Protein AF-A0A1F5WP18-F1 (afdb_monomer)

Mean predicted aligned error: 9.66 Å

Secondary structure (DSSP, 8-state):
-PPP--------------TTTHHHHHHHHSPPPHHHHHHHHHHHHHHHHHTTT-GGGEEEPPPEEGGG-SS---HHHHHHHHHHHHHHTTTSSEEEEEEE--TTS-HHHHHHHHHHHHHTT--EEEE-SSHHHHHHHGGG-SEE--

Organism: NCBI:txid1798341

Nearest PDB structures (foldseek):
  7rue-assembly1_A  TM=7.147E-01  e=1.287E-04  Escherichia coli K-12
  5czt-assembly1_B  TM=7.879E-01  e=3.845E-04  Neisseria meningitidis MC58
  1kfl-assembly1_C  TM=7.207E-01  e=2.298E-04  Escherichia coli
  3pfm-assembly1_A-2  TM=5.446E-01  e=4.282E-01  Pseudomonas protegens Pf-5
  3hic-assembly1_A  TM=5.737E-01  e=1.654E+00  Listeria innocua

pLDDT: mean 82.58, std 19.41, range [33.62, 97.81]

Sequence (146 aa):
MPPTCVGGFLLAFNNLGGGKKMANDLKIALPAEDDVIRRIQYWKFQIKQHQEKDPEFVWRMHPFAFGNFTTQWDYRFIFKQYRSQVDQFDGHKLVLFPVLFEPKDNLVTARQFLLTLAKEQIPVVAKFPDKEFANNLCDLVVHEIE

Structure (mmCIF, N/CA/C/O backbone):
data_AF-A0A1F5WP18-F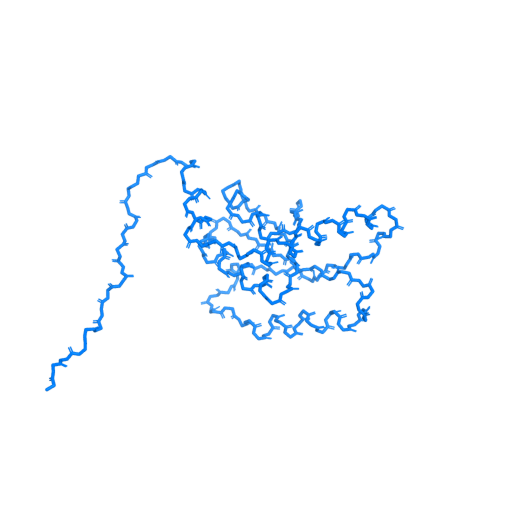1
#
_entry.id   AF-A0A1F5WP18-F1
#
loop_
_atom_site.group_PDB
_atom_site.id
_atom_site.type_symbol
_atom_site.label_atom_id
_atom_site.label_alt_id
_atom_site.label_comp_id
_atom_site.label_asym_id
_atom_site.label_entity_id
_atom_site.label_seq_id
_atom_site.pdbx_PDB_ins_code
_atom_site.Cartn_x
_atom_site.Cartn_y
_atom_site.Cartn_z
_atom_site.occupancy
_atom_site.B_iso_or_equiv
_atom_site.auth_seq_id
_atom_site.auth_comp_id
_atom_site.auth_asym_id
_atom_site.auth_atom_id
_atom_site.pdbx_PDB_model_num
ATOM 1 N N . MET A 1 1 ? -8.445 4.984 -47.902 1.00 40.34 1 MET A N 1
ATOM 2 C CA . MET A 1 1 ? -8.155 4.802 -46.464 1.00 40.34 1 MET A CA 1
ATOM 3 C C . MET A 1 1 ? -6.659 4.570 -46.325 1.00 40.34 1 MET A C 1
ATOM 5 O O . MET A 1 1 ? -6.192 3.606 -46.920 1.00 40.34 1 MET A O 1
ATOM 9 N N . PRO A 1 2 ? -5.889 5.448 -45.664 1.00 39.88 2 PRO A N 1
ATOM 10 C CA . PRO A 1 2 ? -4.500 5.144 -45.335 1.00 39.88 2 PRO A CA 1
ATOM 11 C C . PRO A 1 2 ? -4.438 4.242 -44.082 1.00 39.88 2 PRO A C 1
ATOM 13 O O . PRO A 1 2 ? -5.362 4.288 -43.266 1.00 39.88 2 PRO A O 1
ATOM 16 N N . PRO A 1 3 ? -3.396 3.404 -43.933 1.00 44.66 3 PRO A N 1
ATOM 17 C CA . PRO A 1 3 ? -3.274 2.464 -42.823 1.00 44.66 3 PRO A CA 1
ATOM 18 C C . PRO A 1 3 ? -2.859 3.159 -41.519 1.00 44.66 3 PRO A C 1
ATOM 20 O O . PRO A 1 3 ? -2.054 4.088 -41.506 1.00 44.66 3 PRO A O 1
ATOM 23 N N . THR A 1 4 ? -3.417 2.671 -40.415 1.00 42.78 4 THR A N 1
ATOM 24 C CA . THR A 1 4 ? -3.125 3.058 -39.034 1.00 42.78 4 THR A CA 1
ATOM 25 C C . THR A 1 4 ? -1.724 2.585 -38.641 1.00 42.78 4 THR A C 1
ATOM 27 O O . THR A 1 4 ? -1.434 1.389 -38.688 1.00 42.78 4 THR A O 1
ATOM 30 N N . CYS A 1 5 ? -0.855 3.511 -38.227 1.00 38.97 5 CYS A N 1
ATOM 31 C CA . CYS A 1 5 ? 0.441 3.195 -37.630 1.00 38.97 5 CYS A CA 1
ATOM 32 C C . CYS A 1 5 ? 0.245 2.475 -36.288 1.00 38.97 5 CYS A C 1
ATOM 34 O O . CYS A 1 5 ? -0.062 3.096 -35.273 1.00 38.97 5 CYS A O 1
ATOM 36 N N . VAL A 1 6 ? 0.453 1.160 -36.290 1.00 44.97 6 VAL A N 1
ATOM 37 C CA . VAL A 1 6 ? 0.806 0.382 -35.101 1.00 44.97 6 VAL A CA 1
ATOM 38 C C . VAL A 1 6 ? 2.329 0.318 -35.063 1.00 44.97 6 VAL A C 1
ATOM 40 O O . VAL A 1 6 ? 2.936 -0.194 -36.000 1.00 44.97 6 VAL A O 1
ATOM 43 N N . GLY A 1 7 ? 2.953 0.815 -33.995 1.00 33.62 7 GLY A N 1
ATOM 44 C CA . GLY A 1 7 ? 4.366 0.538 -33.741 1.00 33.62 7 GLY A CA 1
ATOM 45 C C . GLY A 1 7 ? 5.112 1.638 -32.998 1.00 33.62 7 GLY A C 1
ATOM 46 O O . GLY A 1 7 ? 5.319 2.722 -33.528 1.00 33.62 7 GLY A O 1
ATOM 47 N N . GLY A 1 8 ? 5.601 1.293 -31.806 1.00 36.34 8 GLY A N 1
ATOM 48 C CA . GLY A 1 8 ? 6.812 1.895 -31.253 1.00 36.34 8 GLY A CA 1
ATOM 49 C C . GLY A 1 8 ? 6.602 2.969 -30.192 1.00 36.34 8 GLY A C 1
ATOM 50 O O . GLY A 1 8 ? 6.798 4.147 -30.455 1.00 36.34 8 GLY A O 1
ATOM 51 N N . PHE A 1 9 ? 6.340 2.549 -28.954 1.00 41.53 9 PHE A N 1
ATOM 52 C CA . PHE A 1 9 ? 6.759 3.323 -27.780 1.00 41.53 9 PHE A CA 1
ATOM 53 C C . PHE A 1 9 ? 7.747 2.488 -26.956 1.00 41.53 9 PHE A C 1
ATOM 55 O O . PHE A 1 9 ? 7.476 2.038 -25.850 1.00 41.53 9 PHE A O 1
ATOM 62 N N . LEU A 1 10 ? 8.904 2.228 -27.565 1.00 44.12 10 LEU A N 1
ATOM 63 C CA . LEU A 1 10 ? 10.127 1.803 -26.889 1.00 44.12 10 LEU A CA 1
ATOM 64 C C . LEU A 1 10 ? 11.239 2.743 -27.355 1.00 44.12 10 LEU A C 1
ATOM 66 O O . LEU A 1 10 ? 11.936 2.473 -28.327 1.00 44.12 10 LEU A O 1
ATOM 70 N N . LEU A 1 11 ? 11.369 3.876 -26.671 1.00 44.94 11 LEU A N 1
ATOM 71 C CA . LEU A 1 11 ? 12.561 4.721 -26.703 1.00 44.94 11 LEU A CA 1
ATOM 72 C C . LEU A 1 11 ? 12.942 4.942 -25.234 1.00 44.94 11 LEU A C 1
ATOM 74 O O . LEU A 1 11 ? 12.220 5.588 -24.488 1.00 44.94 11 LEU A O 1
ATOM 78 N N . ALA A 1 12 ? 13.858 4.123 -24.724 1.00 42.53 12 ALA A N 1
ATOM 79 C CA . ALA A 1 12 ? 15.298 4.391 -24.699 1.00 42.53 12 ALA A CA 1
ATOM 80 C C . ALA A 1 12 ? 15.699 5.128 -23.411 1.00 42.53 12 ALA A C 1
ATOM 82 O O . ALA A 1 12 ? 15.928 6.331 -23.406 1.00 42.53 12 ALA A O 1
ATOM 83 N N . PHE A 1 13 ? 15.839 4.367 -22.322 1.00 41.41 13 PHE A N 1
ATOM 84 C CA . PHE A 1 13 ? 16.627 4.775 -21.160 1.00 41.41 13 PHE A CA 1
ATOM 85 C C . PHE A 1 13 ? 17.916 3.959 -21.149 1.00 41.41 13 PHE A C 1
ATOM 87 O O . PHE A 1 13 ? 18.052 3.001 -20.400 1.00 41.41 13 PHE A O 1
ATOM 94 N N . ASN A 1 14 ? 18.851 4.322 -22.023 1.00 36.31 14 ASN A N 1
ATOM 95 C CA . ASN A 1 14 ? 20.248 3.955 -21.848 1.00 36.31 14 ASN A CA 1
ATOM 96 C C . ASN A 1 14 ? 21.066 5.241 -21.792 1.00 36.31 14 ASN A C 1
ATOM 98 O O . ASN A 1 14 ? 21.001 6.063 -22.702 1.00 36.31 14 ASN A O 1
ATOM 102 N N . ASN A 1 15 ? 21.852 5.333 -20.719 1.00 41.47 15 ASN A N 1
ATOM 103 C CA . ASN A 1 15 ? 22.802 6.379 -20.348 1.00 41.47 15 ASN A CA 1
ATOM 104 C C . ASN A 1 15 ? 22.208 7.608 -19.652 1.00 41.47 15 ASN A C 1
ATOM 106 O O . ASN A 1 15 ? 21.751 8.543 -20.296 1.00 41.47 15 ASN A O 1
ATOM 110 N N . LEU A 1 16 ? 22.347 7.647 -18.322 1.00 41.97 16 LEU A N 1
ATOM 111 C CA . LEU A 1 16 ? 23.184 8.634 -17.624 1.00 41.97 16 LEU A CA 1
ATOM 112 C C . LEU A 1 16 ? 23.249 8.287 -16.128 1.00 41.97 16 LEU A C 1
ATOM 114 O O . LEU A 1 16 ? 22.236 8.055 -15.477 1.00 41.97 16 LEU A O 1
ATOM 118 N N . GLY A 1 17 ? 24.474 8.201 -15.611 1.00 36.94 17 GLY A N 1
ATOM 119 C CA . GLY A 1 17 ? 24.767 7.764 -14.254 1.00 36.94 17 GLY A CA 1
ATOM 120 C C . GLY A 1 17 ? 24.326 8.718 -13.142 1.00 36.94 17 GLY A C 1
ATOM 121 O O . GLY A 1 17 ? 23.955 9.872 -13.353 1.00 36.94 17 GLY A O 1
ATOM 122 N N . GLY A 1 18 ? 24.458 8.199 -11.921 1.00 34.94 18 GLY A N 1
ATOM 123 C CA . GLY A 1 18 ? 24.274 8.928 -10.671 1.00 34.94 18 GLY A CA 1
ATOM 124 C C . GLY A 1 18 ? 22.966 8.557 -9.984 1.00 34.94 18 GLY A C 1
ATOM 125 O O . GLY A 1 18 ? 21.952 9.226 -10.172 1.00 34.94 18 GLY A O 1
ATOM 126 N N . GLY A 1 19 ? 23.018 7.541 -9.114 1.00 41.91 19 GLY A N 1
ATOM 127 C CA . GLY A 1 19 ? 21.899 6.988 -8.328 1.00 41.91 19 GLY A CA 1
ATOM 128 C C . GLY A 1 19 ? 21.197 7.946 -7.349 1.00 41.91 19 GLY A C 1
ATOM 129 O O . GLY A 1 19 ? 20.544 7.503 -6.416 1.00 41.91 19 GLY A O 1
ATOM 130 N N . LYS A 1 20 ? 21.324 9.265 -7.539 1.00 44.59 20 LYS A N 1
ATOM 131 C CA . LYS A 1 20 ? 20.532 10.303 -6.864 1.00 44.59 20 LYS A CA 1
ATOM 132 C C . LYS A 1 20 ? 19.505 10.989 -7.777 1.00 44.59 20 LYS A C 1
ATOM 134 O O . LYS A 1 20 ? 18.567 11.568 -7.245 1.00 44.59 20 LYS A O 1
ATOM 139 N N . LYS A 1 21 ? 19.644 10.942 -9.113 1.00 48.09 21 LYS A N 1
ATOM 140 C CA . LYS A 1 21 ? 18.702 11.610 -10.041 1.00 48.09 21 LYS A CA 1
ATOM 141 C C . LYS A 1 21 ? 17.412 10.813 -10.280 1.00 48.09 21 LYS A C 1
ATOM 143 O O . LYS A 1 21 ? 16.331 11.384 -10.202 1.00 48.09 21 LYS A O 1
ATOM 148 N N . MET A 1 22 ? 17.518 9.492 -10.436 1.00 50.09 22 MET A N 1
ATOM 149 C CA . MET A 1 22 ? 16.382 8.623 -10.785 1.00 50.09 22 MET A CA 1
ATOM 150 C C . MET A 1 22 ? 15.218 8.652 -9.782 1.00 50.09 22 MET A C 1
ATOM 152 O O . MET A 1 22 ? 14.065 8.537 -10.190 1.00 50.09 22 MET A O 1
ATOM 156 N N . ALA A 1 23 ? 15.493 8.845 -8.484 1.00 53.59 23 ALA A N 1
ATOM 157 C CA . ALA A 1 23 ? 14.446 8.789 -7.464 1.00 53.59 23 ALA A CA 1
ATOM 158 C C . ALA A 1 23 ? 13.423 9.935 -7.557 1.00 53.59 23 ALA A C 1
ATOM 160 O O . ALA A 1 23 ? 12.253 9.773 -7.209 1.00 53.59 23 ALA A O 1
ATOM 161 N N . ASN A 1 24 ? 13.870 11.101 -8.033 1.00 58.19 24 ASN A N 1
ATOM 162 C CA . ASN A 1 24 ? 12.995 12.250 -8.237 1.00 58.19 24 ASN A CA 1
ATOM 163 C C . ASN A 1 24 ? 12.256 12.142 -9.576 1.00 58.19 24 ASN A C 1
ATOM 165 O O . ASN A 1 24 ? 11.082 12.495 -9.660 1.00 58.19 24 ASN A O 1
ATOM 169 N N . ASP A 1 25 ? 12.910 11.579 -10.594 1.00 74.31 25 ASP A N 1
ATOM 170 C CA . ASP A 1 25 ? 12.338 11.437 -11.932 1.00 74.31 25 ASP A CA 1
ATOM 171 C C . ASP A 1 25 ? 11.113 10.511 -11.932 1.00 74.31 25 ASP A C 1
ATOM 173 O O . ASP A 1 25 ? 10.111 10.818 -12.577 1.00 74.31 25 ASP A O 1
ATOM 177 N N . LEU A 1 26 ? 11.128 9.419 -11.155 1.00 87.88 26 LEU A N 1
ATOM 178 C CA . LEU A 1 26 ? 10.002 8.482 -11.124 1.00 87.88 26 LEU A CA 1
ATOM 179 C C . LEU A 1 26 ? 8.762 9.053 -10.421 1.00 87.88 26 LEU A C 1
ATOM 181 O O . LEU A 1 26 ? 7.641 8.840 -10.884 1.00 87.88 26 LEU A O 1
ATOM 185 N N . LYS A 1 27 ? 8.937 9.797 -9.322 1.00 89.38 27 LYS A N 1
ATOM 186 C CA . LYS A 1 27 ? 7.815 10.457 -8.630 1.00 89.38 27 LYS A CA 1
ATOM 187 C C . LYS A 1 27 ? 7.194 11.565 -9.470 1.00 89.38 27 LYS A C 1
ATOM 189 O O . LYS A 1 27 ? 5.995 11.788 -9.369 1.00 89.38 27 LYS A O 1
ATOM 194 N N . ILE A 1 28 ? 7.995 12.229 -10.301 1.00 88.50 28 ILE A N 1
ATOM 195 C CA . ILE A 1 28 ? 7.521 13.236 -11.254 1.00 88.50 28 ILE A CA 1
ATOM 196 C C . ILE A 1 28 ? 6.806 12.569 -12.435 1.00 88.50 28 ILE A C 1
ATOM 198 O O . ILE A 1 28 ? 5.757 13.045 -12.856 1.00 88.50 28 ILE A O 1
ATOM 202 N N . ALA A 1 29 ? 7.345 11.463 -12.957 1.00 90.19 29 ALA A N 1
ATOM 203 C CA . ALA A 1 29 ? 6.760 10.741 -14.087 1.00 90.19 29 ALA A CA 1
ATOM 204 C C . ALA A 1 29 ? 5.458 10.006 -13.721 1.00 90.19 29 ALA A C 1
ATOM 206 O O . ALA A 1 29 ? 4.549 9.911 -14.542 1.00 90.19 29 ALA A O 1
ATOM 207 N N . LEU A 1 30 ? 5.365 9.488 -12.494 1.00 93.25 30 LEU A N 1
ATOM 208 C CA . LEU A 1 30 ? 4.193 8.801 -11.950 1.00 93.25 30 LEU A CA 1
ATOM 209 C C . LEU A 1 30 ? 3.789 9.445 -10.614 1.00 93.25 30 LEU A C 1
ATOM 211 O O . LEU A 1 30 ? 4.029 8.866 -9.548 1.00 93.25 30 LEU A O 1
ATOM 215 N N . PRO A 1 31 ? 3.217 10.657 -10.633 1.00 94.56 31 PRO A N 1
ATOM 216 C CA . PRO A 1 31 ? 2.870 11.362 -9.410 1.00 94.56 31 PRO A CA 1
ATOM 217 C C . PRO A 1 31 ? 1.706 10.685 -8.686 1.00 94.56 31 PRO A C 1
ATOM 219 O O . PRO A 1 31 ? 0.817 10.095 -9.300 1.00 94.56 31 PRO A O 1
ATOM 222 N N . ALA A 1 32 ? 1.724 10.779 -7.358 1.00 93.81 32 ALA A N 1
ATOM 223 C CA . ALA A 1 32 ? 0.546 10.486 -6.556 1.00 93.81 32 ALA A CA 1
ATOM 224 C C . ALA A 1 32 ? -0.454 11.641 -6.694 1.00 93.81 32 ALA A C 1
ATOM 226 O O . ALA A 1 32 ? -0.054 12.804 -6.707 1.00 93.81 32 ALA A O 1
ATOM 227 N N . GLU A 1 33 ? -1.741 11.321 -6.788 1.00 94.69 33 GLU A N 1
ATOM 228 C CA . GLU A 1 33 ? -2.806 12.327 -6.812 1.00 94.69 33 GLU A CA 1
ATOM 229 C C . GLU A 1 33 ? -2.991 12.956 -5.416 1.00 94.69 33 GLU A C 1
ATOM 231 O O . GLU A 1 33 ? -2.721 12.328 -4.388 1.00 94.69 33 GLU A O 1
ATOM 236 N N . ASP A 1 34 ? -3.449 14.209 -5.355 1.00 94.06 34 ASP A N 1
ATOM 237 C CA . ASP A 1 34 ? -3.554 14.966 -4.096 1.00 94.06 34 ASP A CA 1
ATOM 238 C C . ASP A 1 34 ? -4.489 14.314 -3.064 1.00 94.06 34 ASP A C 1
ATOM 240 O O . ASP A 1 34 ? -4.322 14.477 -1.851 1.00 94.06 34 ASP A O 1
ATOM 244 N N . ASP A 1 35 ? -5.528 13.613 -3.516 1.00 94.75 35 ASP A N 1
ATOM 245 C CA . ASP A 1 35 ? -6.434 12.857 -2.651 1.00 94.75 35 ASP A CA 1
ATOM 246 C C . ASP A 1 35 ? -5.747 11.608 -2.073 1.00 94.75 35 ASP A C 1
ATOM 248 O O . ASP A 1 35 ? -5.860 11.352 -0.871 1.00 94.75 35 ASP A O 1
ATOM 252 N N . VAL A 1 36 ? -4.965 10.891 -2.888 1.00 95.75 36 VAL A N 1
ATOM 253 C CA . VAL A 1 36 ? -4.125 9.762 -2.467 1.00 95.75 36 VAL A CA 1
ATOM 254 C C . VAL A 1 36 ? -3.124 10.209 -1.404 1.00 95.75 36 VAL A C 1
ATOM 256 O O . VAL A 1 36 ? -3.040 9.588 -0.341 1.00 95.75 36 VAL A O 1
ATOM 259 N N . ILE A 1 37 ? -2.413 11.316 -1.638 1.00 95.06 37 ILE A N 1
ATOM 260 C CA . ILE A 1 37 ? -1.435 11.865 -0.686 1.00 95.06 37 ILE A CA 1
ATOM 261 C C . ILE A 1 37 ? -2.109 12.175 0.655 1.00 95.06 37 ILE A C 1
ATOM 263 O O . ILE A 1 37 ? -1.639 11.729 1.707 1.00 95.06 37 ILE A O 1
ATOM 267 N N . ARG A 1 38 ? -3.237 12.897 0.630 1.00 95.38 38 ARG A N 1
ATOM 268 C CA . ARG A 1 38 ? -3.991 13.252 1.844 1.00 95.38 38 ARG A CA 1
ATOM 269 C C . ARG A 1 38 ? -4.471 12.021 2.603 1.00 95.38 38 ARG A C 1
ATOM 271 O O . ARG A 1 38 ? -4.373 11.983 3.828 1.00 95.38 38 ARG A O 1
ATOM 278 N N . ARG A 1 39 ? -4.949 10.998 1.895 1.00 94.62 39 ARG A N 1
ATOM 279 C CA . ARG A 1 39 ? -5.427 9.755 2.509 1.00 94.62 39 ARG A CA 1
ATOM 280 C C . ARG A 1 39 ? -4.299 8.990 3.199 1.00 94.62 39 ARG A C 1
ATOM 282 O O . ARG A 1 39 ? -4.460 8.559 4.337 1.00 94.62 39 ARG A O 1
ATOM 289 N N . ILE A 1 40 ? -3.133 8.892 2.566 1.00 96.38 40 ILE A N 1
ATOM 290 C CA . ILE A 1 40 ? -1.962 8.243 3.169 1.00 96.38 40 ILE A CA 1
ATOM 291 C C . ILE A 1 40 ? -1.501 8.991 4.418 1.00 96.38 40 ILE A C 1
ATOM 293 O O . ILE A 1 40 ? -1.227 8.368 5.444 1.00 96.38 40 ILE A O 1
ATOM 297 N N . GLN A 1 41 ? -1.452 10.323 4.365 1.00 95.75 41 GLN A N 1
ATOM 298 C CA . GLN A 1 41 ? -1.139 11.144 5.536 1.00 95.75 41 GLN A CA 1
ATOM 299 C C . GLN A 1 41 ? -2.156 10.938 6.664 1.00 95.75 41 GLN A C 1
ATOM 301 O O . GLN A 1 41 ? -1.762 10.821 7.825 1.00 95.75 41 GLN A O 1
ATOM 306 N N . TYR A 1 42 ? -3.443 10.830 6.330 1.00 95.06 42 TYR A N 1
ATOM 307 C CA . TYR A 1 42 ? -4.492 10.529 7.298 1.00 95.06 42 TYR A CA 1
ATOM 308 C C . TYR A 1 42 ? -4.288 9.160 7.959 1.00 95.06 42 TYR A C 1
ATOM 310 O O . TYR A 1 42 ? -4.324 9.074 9.183 1.00 95.06 42 TYR A O 1
ATOM 318 N N . TRP A 1 43 ? -3.985 8.103 7.202 1.00 95.81 43 TRP A N 1
ATOM 319 C CA . TRP A 1 43 ? -3.690 6.791 7.789 1.00 95.81 43 TRP A CA 1
ATOM 320 C C . TRP A 1 43 ? -2.442 6.808 8.673 1.00 95.81 43 TRP A C 1
ATOM 322 O O . TRP A 1 43 ? -2.468 6.259 9.772 1.00 95.81 43 TRP A O 1
ATOM 332 N N . LYS A 1 44 ? -1.370 7.490 8.246 1.00 95.25 44 LYS A N 1
ATOM 333 C CA . LYS A 1 44 ? -0.163 7.682 9.071 1.00 95.25 44 LYS A CA 1
ATOM 334 C C . LYS A 1 44 ? -0.505 8.355 10.399 1.00 95.25 44 LYS A C 1
ATOM 336 O O . LYS A 1 44 ? -0.020 7.943 11.451 1.00 95.25 44 LYS A O 1
ATOM 341 N N . PHE A 1 45 ? -1.362 9.372 10.350 1.00 93.75 45 PHE A N 1
ATOM 342 C CA . PHE A 1 45 ? -1.848 10.059 11.538 1.00 93.75 45 PHE A CA 1
ATOM 343 C C . PHE A 1 45 ? -2.679 9.133 12.438 1.00 93.75 45 PHE A C 1
ATOM 345 O O . PHE A 1 45 ? -2.405 9.076 13.632 1.00 93.75 45 PHE A O 1
ATOM 352 N N . GLN A 1 46 ? -3.629 8.376 11.880 1.00 92.00 46 GLN A N 1
ATOM 353 C CA . GLN A 1 46 ? -4.458 7.420 12.625 1.00 92.00 46 GLN A CA 1
ATOM 354 C C . GLN A 1 46 ? -3.606 6.380 13.357 1.00 92.00 46 GLN A C 1
ATOM 356 O O . GLN A 1 46 ? -3.761 6.203 14.562 1.00 92.00 46 GLN A O 1
ATOM 361 N N . ILE A 1 47 ? -2.640 5.764 12.666 1.00 91.38 47 ILE A N 1
ATOM 362 C CA . ILE A 1 47 ? -1.713 4.813 13.294 1.00 91.38 47 ILE A CA 1
ATOM 363 C C . ILE A 1 47 ? -0.987 5.483 14.458 1.00 91.38 47 ILE A C 1
ATOM 365 O O . ILE A 1 47 ? -1.024 4.968 15.566 1.00 91.38 47 ILE A O 1
ATOM 369 N N . LYS A 1 48 ? -0.397 6.664 14.250 1.00 90.38 48 LYS A N 1
ATOM 370 C CA . LYS A 1 48 ? 0.334 7.364 15.314 1.00 90.38 48 LYS A CA 1
ATOM 371 C C . LYS A 1 48 ? -0.547 7.702 16.525 1.00 90.38 48 LYS A C 1
ATOM 373 O O . LYS A 1 48 ? -0.078 7.616 17.651 1.00 90.38 48 LYS A O 1
ATOM 378 N N . GLN A 1 49 ? -1.799 8.109 16.308 1.00 89.69 49 GLN A N 1
ATOM 379 C CA . GLN A 1 49 ? -2.714 8.480 17.396 1.00 89.69 49 GLN A CA 1
ATOM 380 C C . GLN A 1 49 ? -3.202 7.279 18.209 1.00 89.69 49 GLN A C 1
ATOM 382 O O . GLN A 1 49 ? -3.427 7.413 19.414 1.00 89.69 49 GLN A O 1
ATOM 387 N N . HIS A 1 50 ? -3.392 6.136 17.550 1.00 86.88 50 HIS A N 1
ATOM 388 C CA . HIS A 1 50 ? -4.007 4.959 18.153 1.00 86.88 50 HIS A CA 1
ATOM 389 C C . HIS A 1 50 ? -2.993 3.911 18.609 1.00 86.88 50 HIS A C 1
ATOM 391 O O . HIS A 1 50 ? -3.275 3.221 19.574 1.00 86.88 50 HIS A O 1
ATOM 397 N N . GLN A 1 51 ? -1.795 3.829 18.027 1.00 78.88 51 GLN A N 1
ATOM 398 C CA . GLN A 1 51 ? -0.822 2.773 18.338 1.00 78.88 51 GLN A CA 1
ATOM 399 C C . GLN A 1 51 ? -0.416 2.715 19.822 1.00 78.88 51 GLN A C 1
ATOM 401 O O . GLN A 1 51 ? -0.156 1.631 20.336 1.00 78.88 51 GLN A O 1
ATOM 406 N N . GLU A 1 52 ? -0.390 3.851 20.523 1.00 77.56 52 GLU A N 1
ATOM 407 C CA . GLU A 1 52 ? -0.088 3.898 21.964 1.00 77.56 52 GLU A CA 1
ATOM 408 C C . GLU A 1 52 ? -1.314 3.634 22.854 1.00 77.56 52 GLU A C 1
ATOM 410 O O . GLU A 1 52 ? -1.167 3.207 23.996 1.00 77.56 52 GLU A O 1
ATOM 415 N N . LYS A 1 53 ? -2.523 3.909 22.353 1.00 85.00 53 LYS A N 1
ATOM 416 C CA . LYS A 1 53 ? -3.772 3.883 23.138 1.00 85.00 53 LYS A CA 1
ATOM 417 C C . LYS A 1 53 ? -4.577 2.604 22.936 1.00 85.00 53 LYS A C 1
ATOM 419 O O . LYS A 1 53 ? -5.257 2.157 23.851 1.00 85.00 53 LYS A O 1
ATOM 424 N N . ASP A 1 54 ? -4.507 2.058 21.734 1.00 86.44 54 ASP A N 1
ATOM 425 C CA . ASP A 1 54 ? -5.182 0.856 21.279 1.00 86.44 54 ASP A CA 1
ATOM 426 C C . ASP A 1 54 ? -4.265 0.112 20.290 1.00 86.44 54 ASP A C 1
ATOM 428 O O . ASP A 1 54 ? -4.335 0.316 19.071 1.00 86.44 54 ASP A O 1
ATOM 432 N N . PRO A 1 55 ? -3.375 -0.754 20.803 1.00 80.94 55 PRO A N 1
ATOM 433 C CA . PRO A 1 55 ? -2.494 -1.565 19.969 1.00 80.94 55 PRO A CA 1
ATOM 434 C C . PRO A 1 55 ? -3.248 -2.496 19.008 1.00 80.94 55 PRO A C 1
ATOM 436 O O . PRO A 1 55 ? -2.675 -2.931 18.009 1.00 80.94 55 PRO A O 1
ATOM 439 N N . GLU A 1 56 ? -4.519 -2.805 19.283 1.00 86.31 56 GLU A N 1
ATO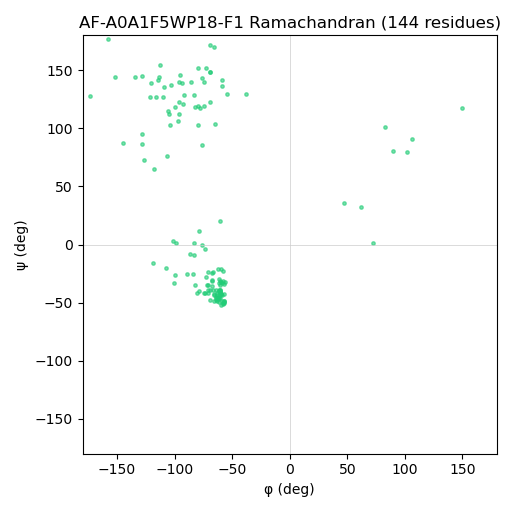M 440 C CA . GLU A 1 56 ? -5.338 -3.695 18.462 1.00 86.31 56 GLU A CA 1
ATOM 441 C C . GLU A 1 56 ? -6.054 -2.991 17.307 1.00 86.31 56 GLU A C 1
ATOM 443 O O . GLU A 1 56 ? -6.628 -3.677 16.450 1.00 86.31 56 GLU A O 1
ATOM 448 N N . PHE A 1 57 ? -5.995 -1.655 17.260 1.00 88.56 57 PHE A N 1
ATOM 449 C CA . PHE A 1 57 ? -6.581 -0.834 16.202 1.00 88.56 57 PHE A CA 1
ATOM 450 C C . PHE A 1 57 ? -6.056 -1.214 14.815 1.00 88.56 57 PHE A C 1
ATOM 452 O O . PHE A 1 57 ? -6.781 -1.148 13.824 1.00 88.56 57 PHE A O 1
ATOM 459 N N . VAL A 1 58 ? -4.789 -1.621 14.724 1.00 91.50 58 VAL A N 1
ATOM 460 C CA . VAL A 1 58 ? -4.156 -1.997 13.461 1.00 91.50 58 VAL A CA 1
ATOM 461 C C . VAL A 1 58 ? -4.214 -3.508 13.274 1.00 91.50 58 VAL A C 1
ATOM 463 O O . VAL A 1 58 ? -3.649 -4.267 14.057 1.00 91.50 58 VAL A O 1
ATOM 466 N N . TRP A 1 59 ? -4.815 -3.948 12.172 1.00 92.56 59 TRP A N 1
ATOM 467 C CA . TRP A 1 59 ? -4.748 -5.335 11.720 1.00 92.56 59 TRP A CA 1
ATOM 468 C C . TRP A 1 59 ? -3.883 -5.431 10.469 1.00 92.56 59 TRP A C 1
ATOM 470 O O . TRP A 1 59 ? -4.022 -4.621 9.559 1.00 92.56 59 TRP A O 1
ATOM 480 N N . ARG A 1 60 ? -2.991 -6.418 10.383 1.00 92.12 60 ARG A N 1
ATOM 481 C CA . ARG A 1 60 ? -2.162 -6.643 9.188 1.00 92.12 60 ARG A CA 1
ATOM 482 C C . ARG A 1 60 ? -2.618 -7.921 8.501 1.00 92.12 60 ARG A C 1
ATOM 484 O O . ARG A 1 60 ? -2.682 -8.970 9.135 1.00 92.12 60 ARG A O 1
ATOM 491 N N . MET A 1 61 ? -2.917 -7.833 7.207 1.00 93.75 61 MET A N 1
ATOM 492 C CA . MET A 1 61 ? -3.209 -9.016 6.393 1.00 93.75 61 MET A CA 1
ATOM 493 C C . MET A 1 61 ? -1.976 -9.917 6.259 1.00 93.75 61 MET A C 1
ATOM 495 O O . MET A 1 61 ? -0.861 -9.527 6.603 1.00 93.75 61 MET A O 1
ATOM 499 N N . HIS A 1 62 ? -2.158 -11.123 5.717 1.00 90.81 62 HIS A N 1
ATOM 500 C CA . HIS A 1 62 ? -1.017 -11.950 5.334 1.00 90.81 62 HIS A CA 1
ATOM 501 C C . HIS A 1 62 ? -0.141 -11.201 4.309 1.00 90.81 62 HIS A C 1
ATOM 503 O O . HIS A 1 62 ? -0.695 -10.607 3.378 1.00 90.81 62 HIS A O 1
ATOM 509 N N . PRO A 1 63 ? 1.201 -11.229 4.436 1.00 91.44 63 PRO A N 1
ATOM 510 C CA . PRO A 1 63 ? 2.077 -10.538 3.502 1.00 91.44 63 PRO A CA 1
ATOM 511 C C . PRO A 1 63 ? 1.902 -10.999 2.055 1.00 91.44 63 PRO A C 1
ATOM 513 O O . PRO A 1 63 ? 1.745 -12.191 1.775 1.00 91.44 63 PRO A O 1
ATOM 516 N N . PHE A 1 64 ? 1.976 -10.035 1.146 1.00 91.00 64 PHE A N 1
ATOM 517 C CA . PHE A 1 64 ? 1.913 -10.215 -0.293 1.00 91.00 64 PHE A CA 1
ATOM 518 C C . PHE A 1 64 ? 3.312 -10.049 -0.895 1.00 91.00 64 PHE A C 1
ATOM 520 O O . PHE A 1 64 ? 3.869 -8.952 -0.888 1.00 91.00 64 PHE A O 1
ATOM 527 N N . ALA A 1 65 ? 3.893 -11.130 -1.417 1.00 90.62 65 ALA A N 1
ATOM 528 C CA . ALA A 1 65 ? 5.164 -11.069 -2.137 1.00 90.62 65 ALA A CA 1
ATOM 529 C C . ALA A 1 65 ? 4.935 -10.545 -3.561 1.00 90.62 65 ALA A C 1
ATOM 531 O O . ALA A 1 65 ? 4.234 -11.183 -4.349 1.00 90.62 65 ALA A O 1
ATOM 532 N N . PHE A 1 66 ? 5.520 -9.395 -3.895 1.00 88.62 66 PHE A N 1
ATOM 533 C CA . PHE A 1 66 ? 5.273 -8.717 -5.169 1.00 88.62 66 PHE A CA 1
ATOM 534 C C . PHE A 1 66 ? 5.795 -9.519 -6.374 1.00 88.62 66 PHE A C 1
ATOM 536 O O . PHE A 1 66 ? 5.050 -9.749 -7.330 1.00 88.62 66 PHE A O 1
ATOM 543 N N . GLY A 1 67 ? 7.043 -9.998 -6.300 1.00 76.69 67 GLY A N 1
ATOM 544 C CA . GLY A 1 67 ? 7.769 -10.648 -7.399 1.00 76.69 67 GLY A CA 1
ATOM 545 C C . GLY A 1 67 ? 7.383 -12.098 -7.729 1.00 76.69 67 GLY A C 1
ATOM 546 O O . GLY A 1 67 ? 7.954 -12.680 -8.650 1.00 76.69 67 GLY A O 1
ATOM 547 N N . ASN A 1 68 ? 6.423 -12.703 -7.018 1.00 63.94 68 ASN A N 1
ATOM 548 C CA . ASN A 1 68 ? 5.997 -14.092 -7.262 1.00 63.94 68 ASN A CA 1
ATOM 549 C C . ASN A 1 68 ? 4.970 -14.248 -8.397 1.00 63.94 68 ASN A C 1
ATOM 551 O O . ASN A 1 68 ? 4.542 -15.364 -8.691 1.00 63.94 68 ASN A O 1
ATOM 555 N N . PHE A 1 69 ? 4.579 -13.156 -9.055 1.00 55.97 69 PHE A N 1
ATOM 556 C CA . PHE A 1 69 ? 3.594 -13.182 -10.131 1.00 55.97 69 PHE A CA 1
ATOM 557 C C . PHE A 1 69 ? 4.279 -13.034 -11.495 1.00 55.97 69 PHE A C 1
ATOM 559 O O . PHE A 1 69 ? 4.650 -11.945 -11.918 1.00 55.97 69 PHE A O 1
ATOM 566 N N . THR A 1 70 ? 4.419 -14.151 -12.212 1.00 49.47 70 THR A N 1
ATOM 567 C CA . THR A 1 70 ? 4.832 -14.197 -13.630 1.00 49.47 70 THR A CA 1
ATOM 568 C C . THR A 1 70 ? 3.722 -13.734 -14.590 1.00 49.47 70 THR A C 1
ATOM 570 O O . THR A 1 70 ? 3.937 -13.611 -15.794 1.00 49.47 70 THR A O 1
ATOM 573 N N . THR A 1 71 ? 2.536 -13.442 -14.053 1.00 52.91 71 THR A N 1
ATOM 574 C CA . THR A 1 71 ? 1.309 -13.015 -14.734 1.00 52.91 71 THR A CA 1
ATOM 575 C C . THR A 1 71 ? 0.768 -11.750 -14.073 1.00 52.91 71 THR A C 1
ATOM 577 O O . THR A 1 71 ? 0.870 -11.615 -12.859 1.00 52.91 71 THR A O 1
ATOM 580 N N . GLN A 1 72 ? 0.183 -10.840 -14.860 1.00 68.94 72 GLN A N 1
ATOM 581 C CA . GLN A 1 72 ? -0.477 -9.610 -14.391 1.00 68.94 72 GLN A CA 1
ATOM 582 C C . GLN A 1 72 ? -1.250 -9.843 -13.080 1.00 68.94 72 GLN A C 1
ATOM 584 O O . GLN A 1 72 ? -2.029 -10.793 -12.998 1.00 68.94 72 GLN A O 1
ATOM 589 N N . TRP A 1 73 ? -1.033 -9.000 -12.063 1.00 77.19 73 TRP A N 1
ATOM 590 C CA . TRP A 1 73 ? -1.743 -9.123 -10.787 1.00 77.19 73 TRP A CA 1
ATOM 591 C C . TRP A 1 73 ? -3.253 -9.135 -11.011 1.00 77.19 73 TRP A C 1
ATOM 593 O O . TRP A 1 73 ? -3.802 -8.236 -11.653 1.00 77.19 73 TRP A O 1
ATOM 603 N N . ASP A 1 74 ? -3.936 -10.124 -10.436 1.00 85.69 74 ASP A N 1
ATOM 604 C CA . ASP A 1 74 ? -5.391 -10.108 -10.391 1.00 85.69 74 ASP A CA 1
ATOM 605 C C . ASP A 1 74 ? -5.849 -9.117 -9.314 1.00 85.69 74 ASP A C 1
ATOM 607 O O . ASP A 1 74 ? -6.103 -9.459 -8.156 1.00 85.69 74 ASP A O 1
ATOM 611 N N . TYR A 1 75 ? -5.949 -7.853 -9.717 1.00 88.38 75 TYR A N 1
ATOM 612 C CA . TYR A 1 75 ? -6.444 -6.777 -8.868 1.00 88.38 75 TYR A CA 1
ATOM 613 C C . TYR A 1 75 ? -7.846 -7.066 -8.322 1.00 88.38 75 TYR A C 1
ATOM 615 O O . TYR A 1 75 ? -8.140 -6.698 -7.188 1.00 88.38 75 TYR A O 1
ATOM 623 N N . ARG A 1 76 ? -8.706 -7.783 -9.064 1.00 88.94 76 ARG A N 1
ATOM 624 C CA . ARG A 1 76 ? -10.049 -8.127 -8.571 1.00 88.94 76 ARG A CA 1
ATOM 625 C C . ARG A 1 76 ? -9.956 -9.059 -7.375 1.00 88.94 76 ARG A C 1
ATOM 627 O O . ARG A 1 76 ? -10.678 -8.862 -6.397 1.00 88.94 76 ARG A O 1
ATOM 634 N N . PHE A 1 77 ? -9.064 -10.044 -7.438 1.00 89.56 77 PHE A N 1
ATOM 635 C CA . PHE A 1 77 ? -8.804 -10.930 -6.312 1.00 89.56 77 PHE A CA 1
ATOM 636 C C . PHE A 1 77 ? -8.246 -10.157 -5.112 1.00 89.56 77 PHE A C 1
ATOM 638 O O . PHE A 1 77 ? -8.792 -10.280 -4.017 1.00 89.56 77 PHE A O 1
ATOM 645 N N . ILE A 1 78 ? -7.232 -9.310 -5.321 1.00 91.44 78 ILE A N 1
ATOM 646 C CA . ILE A 1 78 ? -6.621 -8.499 -4.253 1.00 91.44 78 ILE A CA 1
ATOM 647 C C . ILE A 1 78 ? -7.674 -7.624 -3.559 1.00 91.44 78 ILE A C 1
ATOM 649 O O . ILE A 1 78 ? -7.790 -7.651 -2.334 1.00 91.44 78 ILE A O 1
ATOM 653 N N . PHE A 1 79 ? -8.492 -6.897 -4.325 1.00 94.31 79 PHE A N 1
ATOM 654 C CA . PHE A 1 79 ? -9.503 -5.999 -3.760 1.00 94.31 79 PHE A CA 1
ATOM 655 C C . PHE A 1 79 ? -10.600 -6.763 -3.029 1.00 94.31 79 PHE A C 1
ATOM 657 O O . PHE A 1 79 ? -11.036 -6.338 -1.961 1.00 94.31 79 PHE A O 1
ATOM 664 N N . LYS A 1 80 ? -11.032 -7.910 -3.568 1.00 93.31 80 LYS A N 1
ATOM 665 C CA . LYS A 1 80 ? -12.019 -8.769 -2.908 1.00 93.31 80 LYS A CA 1
ATOM 666 C C . LYS A 1 80 ? -11.496 -9.294 -1.570 1.00 93.31 80 LYS A C 1
ATOM 668 O O . LYS A 1 80 ? -12.226 -9.254 -0.585 1.00 93.31 80 LYS A O 1
ATOM 673 N N . GLN A 1 81 ? -10.246 -9.759 -1.532 1.00 92.25 81 GLN A N 1
ATOM 674 C CA . GLN A 1 81 ? -9.607 -10.239 -0.303 1.00 92.25 81 GLN A CA 1
ATOM 675 C C . GLN A 1 81 ? -9.499 -9.124 0.738 1.00 92.25 81 GLN A C 1
ATOM 677 O O . GLN A 1 81 ? -9.889 -9.323 1.884 1.00 92.25 81 GLN A O 1
ATOM 682 N N . TYR A 1 82 ? -9.031 -7.941 0.333 1.00 94.88 82 TYR A N 1
ATOM 683 C CA . TYR A 1 82 ? -8.915 -6.799 1.236 1.00 94.88 82 TYR A CA 1
ATOM 684 C C . TYR A 1 82 ? -10.276 -6.373 1.806 1.00 94.88 82 TYR A C 1
ATOM 686 O O . TYR A 1 82 ? -10.421 -6.257 3.020 1.00 94.88 82 TYR A O 1
ATOM 694 N N . ARG A 1 83 ? -11.299 -6.207 0.956 1.00 93.88 83 ARG A N 1
ATOM 695 C CA . ARG A 1 83 ? -12.648 -5.811 1.403 1.00 93.88 83 ARG A CA 1
ATOM 696 C C . ARG A 1 83 ? -13.245 -6.817 2.381 1.00 93.88 83 ARG A C 1
ATOM 698 O O . ARG A 1 83 ? -13.722 -6.412 3.428 1.00 93.88 83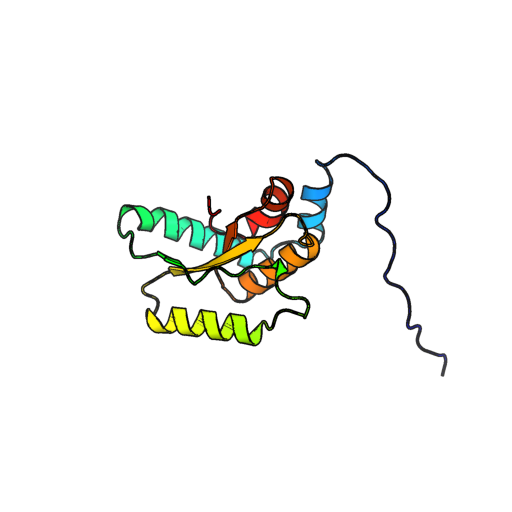 ARG A O 1
ATOM 705 N N . SER A 1 84 ? -13.098 -8.115 2.112 1.00 93.56 84 SER A N 1
ATOM 706 C CA . SER A 1 84 ? -13.559 -9.156 3.037 1.00 93.56 84 SER A CA 1
ATOM 707 C C . SER A 1 84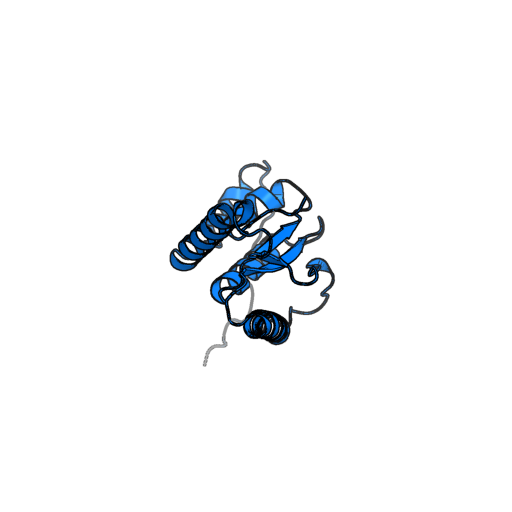 ? -12.912 -9.059 4.424 1.00 93.56 84 SER A C 1
ATOM 709 O O . SER A 1 84 ? -13.556 -9.414 5.406 1.00 93.56 84 SER A O 1
ATOM 711 N N . GLN A 1 85 ? -11.652 -8.620 4.515 1.00 92.19 85 GLN A N 1
ATOM 712 C CA . GLN A 1 85 ? -10.982 -8.401 5.800 1.00 92.19 85 GLN A CA 1
ATOM 713 C C . GLN A 1 85 ? -11.502 -7.141 6.492 1.00 92.19 85 GLN A C 1
ATOM 715 O O . GLN A 1 85 ? -11.726 -7.163 7.693 1.00 92.19 85 GLN A O 1
ATOM 720 N N . VAL A 1 86 ? -11.722 -6.052 5.752 1.00 92.94 86 VAL A N 1
ATOM 721 C CA . VAL A 1 86 ? -12.314 -4.824 6.309 1.00 92.94 86 VAL A CA 1
ATOM 722 C C . VAL A 1 86 ? -13.716 -5.092 6.860 1.00 92.94 86 VAL A C 1
ATOM 724 O O . VAL A 1 86 ? -13.998 -4.714 7.996 1.00 92.94 86 VAL A O 1
ATOM 727 N N . ASP A 1 87 ? -14.551 -5.801 6.098 1.00 93.62 87 ASP A N 1
ATOM 728 C CA . ASP A 1 87 ? -15.923 -6.150 6.481 1.00 93.62 87 ASP A CA 1
ATOM 729 C C . ASP A 1 87 ? -15.958 -7.026 7.746 1.00 93.62 87 ASP A C 1
ATOM 731 O O . ASP A 1 87 ? -16.850 -6.880 8.576 1.00 93.62 87 ASP A O 1
ATOM 735 N N . GLN A 1 88 ? -14.957 -7.895 7.947 1.00 93.12 88 GLN A N 1
ATOM 736 C CA . GLN A 1 88 ? -14.838 -8.723 9.155 1.00 93.12 88 GLN A CA 1
ATOM 737 C C . GLN A 1 88 ? -14.691 -7.887 10.438 1.00 93.12 88 GLN A C 1
ATOM 739 O O . GLN A 1 88 ? -15.097 -8.338 11.510 1.00 93.12 88 GLN A O 1
ATOM 744 N N . PHE A 1 89 ? -14.101 -6.694 10.348 1.00 90.62 89 PHE A N 1
ATOM 745 C CA . PHE A 1 89 ? -13.867 -5.823 11.501 1.00 90.62 89 PHE A CA 1
ATOM 746 C C . PHE A 1 89 ? -14.878 -4.681 11.622 1.00 90.62 89 PHE A C 1
ATOM 748 O O . PHE A 1 89 ? -14.712 -3.852 12.514 1.00 90.62 89 PHE A O 1
ATOM 755 N N . ASP A 1 90 ? -15.881 -4.610 10.739 1.00 86.31 90 ASP A N 1
ATOM 756 C CA . ASP A 1 90 ? -16.923 -3.567 10.716 1.00 86.31 90 ASP A CA 1
ATOM 757 C C . ASP A 1 90 ? -16.357 -2.134 10.849 1.00 86.31 90 ASP A C 1
ATOM 759 O O . ASP A 1 90 ? -16.887 -1.266 11.536 1.00 86.31 90 ASP A O 1
ATOM 763 N N . GLY A 1 91 ? -15.183 -1.895 10.252 1.00 78.88 91 GLY A N 1
ATOM 764 C CA . GLY A 1 91 ? -14.495 -0.601 10.302 1.00 78.88 91 GLY A CA 1
ATOM 765 C C . GLY A 1 91 ? -13.850 -0.226 11.646 1.00 78.88 91 GLY A C 1
ATOM 766 O O . GLY A 1 91 ? -13.233 0.835 11.734 1.00 78.88 91 GLY A O 1
ATOM 767 N N . HIS A 1 92 ? -13.914 -1.077 12.674 1.00 87.00 92 HIS A N 1
ATOM 768 C CA . HIS A 1 92 ? -13.263 -0.826 13.967 1.00 87.00 92 HIS A CA 1
ATOM 769 C C . HIS A 1 92 ? -11.737 -0.931 13.911 1.00 87.00 92 HIS A C 1
ATOM 771 O O . HIS A 1 92 ? -11.049 -0.355 14.754 1.00 87.00 92 HIS A O 1
ATOM 777 N N . LYS A 1 93 ? -11.206 -1.667 12.927 1.00 91.88 93 LYS A N 1
ATOM 778 C CA . LYS A 1 93 ? -9.766 -1.831 12.721 1.00 91.88 93 LYS A CA 1
ATOM 779 C C . LYS A 1 93 ? -9.316 -1.207 11.411 1.00 91.88 93 LYS A C 1
ATOM 781 O O . LYS A 1 93 ? -9.959 -1.358 10.373 1.00 91.88 93 LYS A O 1
ATOM 786 N N . LEU A 1 94 ? -8.143 -0.585 11.445 1.00 93.94 94 LEU A N 1
ATOM 787 C CA . LEU A 1 94 ? -7.405 -0.216 10.250 1.00 93.94 94 LEU A CA 1
ATOM 788 C C . LEU A 1 94 ? -6.673 -1.452 9.717 1.00 93.94 94 LEU A C 1
ATOM 790 O O . LEU A 1 94 ? -5.640 -1.862 10.251 1.00 93.94 94 LEU A O 1
ATOM 794 N N . VAL A 1 95 ? -7.218 -2.041 8.656 1.00 95.56 95 VAL A N 1
ATOM 795 C CA . VAL A 1 95 ? -6.615 -3.184 7.961 1.00 95.56 95 VAL A CA 1
ATOM 796 C C . VAL A 1 95 ? -5.508 -2.690 7.037 1.00 95.56 95 VAL A C 1
ATOM 798 O O . VAL A 1 95 ? -5.773 -1.925 6.122 1.00 95.56 95 VAL A O 1
ATOM 801 N N . LEU A 1 96 ? -4.275 -3.138 7.251 1.00 95.94 96 LEU A N 1
ATOM 802 C CA . LEU A 1 96 ? -3.104 -2.810 6.443 1.00 95.94 96 LEU A CA 1
ATOM 803 C C . LEU A 1 96 ? -2.752 -3.971 5.516 1.00 95.94 96 LEU A C 1
ATOM 805 O O . LEU A 1 96 ? -2.735 -5.129 5.942 1.00 95.94 96 LEU A O 1
ATOM 809 N N . PHE A 1 97 ? -2.420 -3.647 4.269 1.00 97.00 97 PHE A N 1
ATOM 810 C CA . PHE A 1 97 ? -2.014 -4.604 3.244 1.00 97.00 97 PHE A CA 1
ATOM 811 C C . PHE A 1 97 ? -0.479 -4.664 3.149 1.00 97.00 97 PHE A C 1
ATOM 813 O O . PHE A 1 97 ? 0.125 -3.708 2.652 1.00 97.00 97 PHE A O 1
ATOM 820 N N . PRO A 1 98 ? 0.189 -5.731 3.632 1.00 96.38 98 PRO A N 1
ATOM 821 C CA . PRO A 1 98 ? 1.644 -5.786 3.624 1.00 96.38 98 PRO A CA 1
ATOM 822 C C . PRO A 1 98 ? 2.175 -6.249 2.272 1.00 96.38 98 PRO A C 1
ATOM 824 O O . PRO A 1 98 ? 1.781 -7.306 1.786 1.00 96.38 98 PRO A O 1
ATOM 827 N N . VAL A 1 99 ? 3.108 -5.497 1.698 1.00 95.69 99 VAL A N 1
ATOM 828 C CA . VAL A 1 99 ? 3.766 -5.812 0.425 1.00 95.69 99 VAL A CA 1
ATOM 829 C C . VAL A 1 99 ? 5.254 -6.038 0.661 1.00 95.69 99 VAL A C 1
ATOM 831 O O . VAL A 1 99 ? 5.937 -5.204 1.253 1.00 95.69 99 VAL A O 1
ATOM 834 N N . LEU A 1 100 ? 5.769 -7.171 0.199 1.00 95.00 100 LEU A N 1
ATOM 835 C CA . LEU A 1 100 ? 7.185 -7.512 0.275 1.00 95.00 100 LEU A CA 1
ATOM 836 C C . LEU A 1 100 ? 7.795 -7.357 -1.116 1.00 95.00 100 LEU A C 1
ATOM 838 O O . LEU A 1 100 ? 7.415 -8.087 -2.036 1.00 95.00 100 LEU A O 1
ATOM 842 N N . PHE A 1 101 ? 8.711 -6.400 -1.252 1.00 94.12 101 PHE A N 1
ATOM 843 C CA . PHE A 1 101 ? 9.469 -6.172 -2.476 1.00 94.12 101 PHE A CA 1
ATOM 844 C C . PHE A 1 101 ? 10.821 -6.889 -2.414 1.00 94.12 101 PHE A C 1
ATOM 846 O O . PHE A 1 101 ? 11.448 -6.983 -1.357 1.00 94.12 101 PHE A O 1
ATOM 853 N N . GLU A 1 102 ? 11.285 -7.363 -3.562 1.00 92.69 102 GLU A N 1
ATOM 854 C CA . GLU A 1 102 ? 12.584 -7.998 -3.759 1.00 92.69 102 GLU A CA 1
ATOM 855 C C . GLU A 1 102 ? 13.495 -7.128 -4.641 1.00 92.69 102 GLU A C 1
ATOM 857 O O . GLU A 1 102 ? 12.998 -6.388 -5.490 1.00 92.69 102 GLU A O 1
ATOM 862 N N . PRO A 1 103 ? 14.835 -7.247 -4.533 1.00 90.56 103 PRO A N 1
ATOM 863 C CA . PRO A 1 103 ? 15.764 -6.430 -5.326 1.00 90.56 103 PRO A CA 1
ATOM 864 C C . PRO A 1 103 ? 15.588 -6.560 -6.848 1.00 90.56 103 PRO A C 1
ATOM 866 O O . PRO A 1 103 ? 16.007 -5.691 -7.604 1.00 90.56 103 PRO A O 1
ATOM 869 N N . LYS A 1 104 ? 15.004 -7.674 -7.310 1.00 89.62 104 LYS A N 1
ATOM 870 C CA . LYS A 1 104 ? 14.768 -7.961 -8.733 1.00 89.62 104 LYS A CA 1
ATOM 871 C C . LYS A 1 104 ? 13.495 -7.310 -9.284 1.00 89.62 104 LYS A C 1
ATOM 873 O O . LYS A 1 104 ? 13.255 -7.384 -10.489 1.00 89.62 104 LYS A O 1
ATOM 878 N N . ASP A 1 105 ? 12.659 -6.740 -8.419 1.00 90.31 105 ASP A N 1
ATOM 879 C CA . ASP A 1 105 ? 11.374 -6.185 -8.818 1.00 90.31 105 ASP A CA 1
ATOM 880 C C . ASP A 1 105 ? 11.555 -4.926 -9.673 1.00 90.31 105 ASP A C 1
ATOM 882 O O . ASP A 1 105 ? 12.503 -4.155 -9.533 1.00 90.31 105 ASP A O 1
ATOM 886 N N . ASN A 1 106 ? 10.624 -4.693 -10.597 1.00 90.81 106 ASN A N 1
ATOM 887 C CA . ASN A 1 106 ? 10.672 -3.498 -11.425 1.00 90.81 106 ASN A CA 1
ATOM 888 C C . ASN A 1 106 ? 10.066 -2.302 -10.677 1.00 90.81 106 ASN A C 1
ATOM 890 O O . ASN A 1 106 ? 8.868 -2.281 -10.396 1.00 90.81 106 ASN A O 1
ATOM 894 N N . LEU A 1 107 ? 10.876 -1.273 -10.432 1.00 91.44 107 LEU A N 1
ATOM 895 C CA . LEU A 1 107 ? 10.496 -0.108 -9.631 1.00 91.44 107 LEU A CA 1
ATOM 896 C C . LEU A 1 107 ? 9.316 0.699 -10.204 1.00 91.44 107 LEU A C 1
ATOM 898 O O . LEU A 1 107 ? 8.440 1.138 -9.458 1.00 91.44 107 LEU A O 1
ATOM 902 N N . VAL A 1 108 ? 9.257 0.866 -11.531 1.00 92.00 108 VAL A N 1
ATOM 903 C CA . VAL A 1 108 ? 8.142 1.554 -12.212 1.00 92.00 108 VAL A CA 1
ATOM 904 C C . VAL A 1 108 ? 6.843 0.793 -11.978 1.00 92.00 108 VAL A C 1
ATOM 906 O O . VAL A 1 108 ? 5.822 1.375 -11.612 1.00 92.00 108 VAL A O 1
ATOM 909 N N . THR A 1 109 ? 6.903 -0.526 -12.137 1.00 91.31 109 THR A N 1
ATOM 910 C CA . THR A 1 109 ? 5.742 -1.399 -11.982 1.00 91.31 109 THR A CA 1
ATOM 911 C C . THR A 1 109 ? 5.300 -1.474 -10.518 1.00 91.31 109 THR A C 1
ATOM 913 O O . THR A 1 109 ? 4.107 -1.395 -10.232 1.00 91.31 109 THR A O 1
ATOM 916 N N . ALA A 1 110 ? 6.247 -1.524 -9.576 1.00 93.44 110 ALA A N 1
ATOM 917 C CA . ALA A 1 110 ? 5.979 -1.441 -8.142 1.00 93.44 110 ALA A CA 1
ATOM 918 C C . ALA A 1 110 ? 5.263 -0.134 -7.774 1.00 93.44 110 ALA A C 1
ATOM 920 O O . ALA A 1 110 ? 4.272 -0.150 -7.043 1.00 93.44 110 ALA A O 1
ATOM 921 N N . ARG A 1 111 ? 5.695 1.001 -8.338 1.00 95.19 111 ARG A N 1
ATOM 922 C CA . ARG A 1 111 ? 5.024 2.288 -8.121 1.00 95.19 111 ARG A CA 1
ATOM 923 C C . ARG A 1 111 ? 3.604 2.304 -8.679 1.00 95.19 111 ARG A C 1
ATOM 925 O O . ARG A 1 111 ? 2.692 2.740 -7.984 1.00 95.19 111 ARG A O 1
ATOM 932 N N . GLN A 1 112 ? 3.395 1.808 -9.899 1.00 93.56 112 GLN A N 1
ATOM 933 C CA . GLN A 1 112 ? 2.058 1.711 -10.502 1.00 93.56 112 GLN A CA 1
ATOM 934 C C . GLN A 1 112 ? 1.120 0.814 -9.689 1.00 93.56 112 GLN A C 1
ATOM 936 O O . GLN A 1 112 ? -0.047 1.157 -9.490 1.00 93.56 112 GLN A O 1
ATOM 941 N N . PHE A 1 113 ? 1.636 -0.303 -9.181 1.00 94.25 113 PHE A N 1
ATOM 942 C CA . PHE A 1 113 ? 0.903 -1.191 -8.289 1.00 94.25 113 PHE A CA 1
ATOM 943 C C . PHE A 1 113 ? 0.465 -0.460 -7.016 1.00 94.25 113 PHE A C 1
ATOM 945 O O . PHE A 1 113 ? -0.727 -0.422 -6.715 1.00 94.25 113 PHE A O 1
ATOM 952 N N . LEU A 1 114 ? 1.390 0.209 -6.318 1.00 96.00 114 LEU A N 1
ATOM 953 C CA . LEU A 1 114 ? 1.073 0.970 -5.105 1.00 96.00 114 LEU A CA 1
ATOM 954 C C . LEU A 1 114 ? 0.089 2.120 -5.362 1.00 96.00 114 LEU A C 1
ATOM 956 O O . LEU A 1 114 ? -0.834 2.316 -4.576 1.00 96.00 114 LEU A O 1
ATOM 960 N N . LEU A 1 115 ? 0.232 2.841 -6.479 1.00 95.75 115 LEU A N 1
ATOM 961 C CA . LEU A 1 115 ? -0.727 3.872 -6.892 1.00 95.75 115 LEU A CA 1
ATOM 962 C C . LEU A 1 115 ? -2.128 3.286 -7.087 1.00 95.75 115 LEU A C 1
ATOM 964 O O . LEU A 1 115 ? -3.111 3.882 -6.653 1.00 95.75 115 LEU A O 1
ATOM 968 N N . THR A 1 116 ? -2.220 2.111 -7.708 1.00 95.12 116 THR A N 1
ATOM 969 C CA . THR A 1 116 ? -3.495 1.419 -7.931 1.00 95.12 116 THR A CA 1
ATOM 970 C C . THR A 1 116 ? -4.143 1.023 -6.605 1.00 95.12 116 THR A C 1
ATOM 972 O O . THR A 1 116 ? -5.322 1.300 -6.396 1.00 95.12 116 THR A O 1
ATOM 975 N N . LEU A 1 117 ? -3.373 0.451 -5.672 1.00 96.25 117 LEU A N 1
ATOM 976 C CA . LEU A 1 117 ? -3.874 0.115 -4.335 1.00 96.25 117 LEU A CA 1
ATOM 977 C C . LEU A 1 117 ? -4.356 1.360 -3.574 1.00 96.25 117 LEU A C 1
ATOM 979 O O . LEU A 1 117 ? -5.428 1.351 -2.970 1.00 96.25 117 LEU A O 1
ATOM 983 N N . ALA A 1 118 ? -3.598 2.455 -3.638 1.00 95.88 118 ALA A N 1
ATOM 984 C CA . ALA A 1 118 ? -3.938 3.681 -2.929 1.00 95.88 118 ALA A CA 1
ATOM 985 C C . ALA A 1 118 ? -5.210 4.357 -3.479 1.00 95.88 118 ALA A C 1
ATOM 987 O O . ALA A 1 118 ? -6.021 4.878 -2.702 1.00 95.88 118 ALA A O 1
ATOM 988 N N . LYS A 1 119 ? -5.427 4.297 -4.802 1.00 94.62 119 LYS A N 1
ATOM 989 C CA . LYS A 1 119 ? -6.678 4.732 -5.452 1.00 94.62 119 LYS A CA 1
ATOM 990 C C . LYS A 1 119 ? -7.884 3.942 -4.956 1.00 94.62 119 LYS A C 1
ATOM 992 O O . LYS A 1 119 ? -8.918 4.530 -4.656 1.00 94.62 119 LYS A O 1
ATOM 997 N 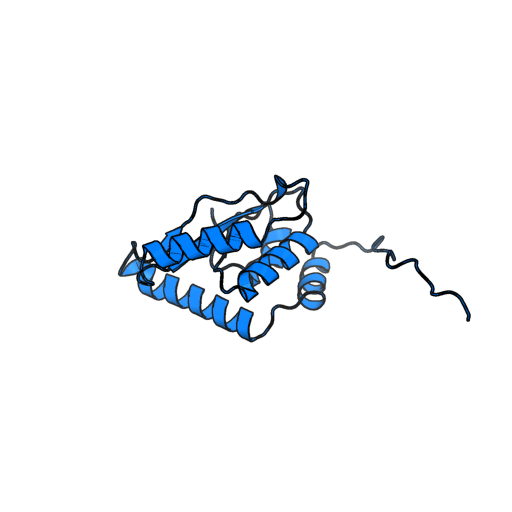N . GLU A 1 120 ? -7.710 2.641 -4.751 1.00 95.19 120 GLU A N 1
ATOM 998 C CA . GLU A 1 120 ? -8.719 1.747 -4.167 1.00 95.19 120 GLU A CA 1
ATOM 999 C C . GLU A 1 120 ? -8.816 1.839 -2.635 1.00 95.19 120 GLU A C 1
ATOM 1001 O O . GLU A 1 120 ? -9.497 1.040 -1.997 1.00 95.19 120 GLU A O 1
ATOM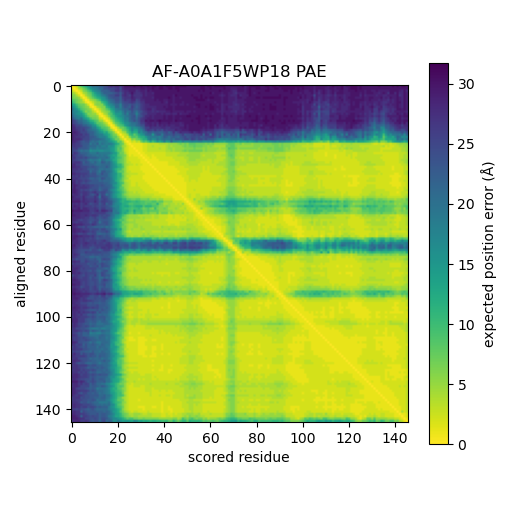 1006 N N . GLN A 1 121 ? -8.181 2.852 -2.037 1.00 95.25 121 GLN A N 1
ATOM 1007 C CA . GLN A 1 121 ? -8.217 3.137 -0.602 1.00 95.25 121 GLN A CA 1
ATOM 1008 C C . GLN A 1 121 ? -7.637 2.011 0.265 1.00 95.25 121 GLN A C 1
ATOM 1010 O O . GLN A 1 121 ? -8.067 1.806 1.399 1.00 95.25 121 GLN A O 1
ATOM 1015 N N . ILE A 1 122 ? -6.636 1.304 -0.256 1.00 96.94 122 ILE A N 1
ATOM 1016 C CA . ILE A 1 122 ? -5.942 0.233 0.456 1.00 96.94 122 ILE A CA 1
ATOM 1017 C C . ILE A 1 122 ? -4.664 0.812 1.089 1.00 96.94 122 ILE A C 1
ATOM 1019 O O . ILE A 1 122 ? -3.743 1.192 0.361 1.00 96.94 122 ILE A O 1
ATOM 1023 N N . PRO A 1 123 ? -4.571 0.901 2.428 1.00 97.00 123 PRO A N 1
ATOM 1024 C CA . PRO A 1 123 ? -3.377 1.360 3.118 1.00 97.00 123 PRO A CA 1
ATOM 1025 C C . PRO A 1 123 ? -2.304 0.272 3.084 1.00 97.00 123 PRO A C 1
ATOM 1027 O O . PRO A 1 123 ? -2.477 -0.832 3.605 1.00 97.00 123 PRO A O 1
ATOM 1030 N N . VAL A 1 124 ? -1.166 0.596 2.480 1.00 97.81 124 VAL A N 1
ATOM 1031 C CA . VAL A 1 124 ? -0.057 -0.345 2.318 1.00 97.81 124 VAL A CA 1
ATOM 1032 C C . VAL A 1 124 ? 0.978 -0.166 3.421 1.00 97.81 124 VAL A C 1
ATOM 1034 O O . VAL A 1 124 ? 1.337 0.958 3.776 1.00 97.81 124 VAL A O 1
ATOM 1037 N N . VAL A 1 125 ? 1.510 -1.282 3.913 1.00 97.00 125 VAL A N 1
ATOM 1038 C CA . VAL A 1 125 ? 2.808 -1.330 4.602 1.00 97.00 125 VAL A CA 1
ATOM 1039 C C . VAL A 1 125 ? 3.780 -2.125 3.751 1.00 97.00 125 VAL A C 1
ATOM 1041 O O . VAL A 1 125 ? 3.360 -3.062 3.079 1.00 97.00 125 VAL A O 1
ATOM 1044 N N . ALA A 1 126 ? 5.053 -1.752 3.720 1.00 97.25 126 ALA A N 1
ATOM 1045 C CA . ALA A 1 126 ? 5.985 -2.368 2.780 1.00 97.25 126 ALA A CA 1
ATOM 1046 C C . ALA A 1 126 ? 7.309 -2.744 3.423 1.00 97.25 126 ALA A C 1
ATOM 1048 O O . ALA A 1 126 ? 7.815 -2.006 4.259 1.00 97.25 126 ALA A O 1
ATOM 1049 N N . LYS A 1 127 ? 7.888 -3.861 2.983 1.00 96.50 127 LYS A N 1
ATOM 1050 C CA . LYS A 1 127 ? 9.303 -4.162 3.193 1.00 96.50 127 LYS A CA 1
ATOM 1051 C C . LYS A 1 127 ? 10.061 -3.816 1.921 1.00 96.50 127 LYS A C 1
ATOM 1053 O O . LYS A 1 127 ? 9.767 -4.391 0.870 1.00 96.50 127 LYS A O 1
ATOM 1058 N N . PHE A 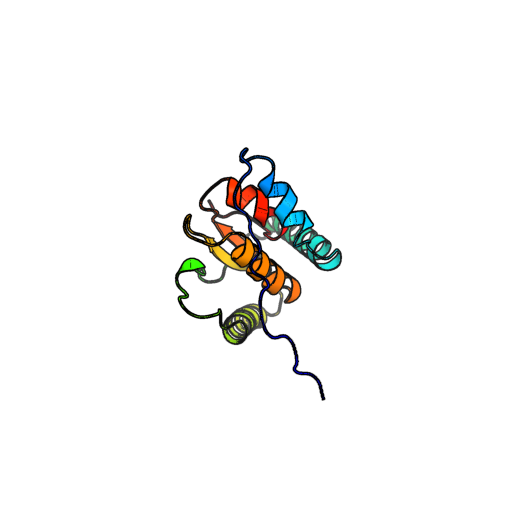1 128 ? 10.998 -2.877 2.009 1.00 95.38 128 PHE A N 1
ATOM 1059 C CA . PHE A 1 128 ? 11.826 -2.488 0.873 1.00 95.38 128 PHE A CA 1
ATOM 1060 C C . PHE A 1 128 ? 13.138 -3.286 0.857 1.00 95.38 128 PHE A C 1
ATOM 1062 O O . PHE A 1 128 ? 13.740 -3.490 1.911 1.00 95.38 128 PHE A O 1
ATOM 1069 N N . PRO A 1 129 ? 13.604 -3.736 -0.320 1.00 93.94 129 PRO A N 1
ATOM 1070 C CA . PRO A 1 129 ? 14.857 -4.478 -0.437 1.00 93.94 129 PRO A CA 1
ATOM 1071 C C . PRO A 1 129 ? 16.087 -3.583 -0.247 1.00 93.94 129 PRO A C 1
ATOM 1073 O O . PRO A 1 129 ? 17.142 -4.057 0.168 1.00 93.94 129 PRO A O 1
ATOM 1076 N N . ASP A 1 130 ? 15.960 -2.294 -0.567 1.00 93.25 130 ASP A N 1
ATOM 1077 C CA . ASP A 1 130 ? 17.044 -1.325 -0.526 1.00 93.25 130 ASP A CA 1
ATOM 1078 C C . ASP A 1 130 ? 16.525 0.121 -0.412 1.00 93.25 130 ASP A C 1
ATOM 1080 O O . ASP A 1 130 ? 15.323 0.416 -0.434 1.00 93.25 130 ASP A O 1
ATOM 1084 N N . LYS A 1 131 ? 17.475 1.056 -0.298 1.00 92.12 131 LYS A N 1
ATOM 1085 C CA . LYS A 1 131 ? 17.192 2.492 -0.203 1.00 92.12 131 LYS A CA 1
ATOM 1086 C C . LYS A 1 131 ? 16.619 3.080 -1.491 1.00 92.12 131 LYS A C 1
ATOM 1088 O O . LYS A 1 131 ? 15.978 4.125 -1.420 1.00 92.12 131 LYS A O 1
ATOM 1093 N N . GLU A 1 132 ? 16.873 2.485 -2.654 1.00 91.25 132 GLU A N 1
ATOM 1094 C CA . GLU A 1 132 ? 16.347 2.991 -3.922 1.00 91.25 132 GLU A CA 1
ATOM 1095 C C . GLU A 1 132 ? 14.832 2.797 -3.972 1.00 91.25 132 GLU A C 1
ATOM 1097 O O . GLU A 1 132 ? 14.101 3.760 -4.218 1.00 91.25 132 GLU A O 1
ATOM 1102 N N . PHE A 1 133 ? 14.359 1.602 -3.624 1.00 93.31 133 PHE A N 1
ATOM 1103 C CA . PHE A 1 133 ? 12.938 1.314 -3.457 1.00 93.31 133 PHE A CA 1
ATOM 1104 C C . PHE A 1 133 ? 12.296 2.219 -2.412 1.00 93.31 133 PHE A C 1
ATOM 1106 O O . PHE A 1 133 ? 11.300 2.886 -2.707 1.00 93.31 133 PHE A O 1
ATOM 1113 N N . ALA A 1 134 ? 12.898 2.309 -1.223 1.00 93.50 134 ALA A N 1
ATOM 1114 C CA . ALA A 1 134 ? 12.377 3.151 -0.154 1.00 93.50 134 ALA A CA 1
ATOM 1115 C C . ALA A 1 134 ? 12.242 4.614 -0.607 1.00 93.50 134 ALA A C 1
ATOM 1117 O O . ALA A 1 134 ? 11.172 5.207 -0.483 1.00 93.50 134 ALA A O 1
ATOM 1118 N N . ASN A 1 135 ? 13.277 5.190 -1.226 1.00 93.31 13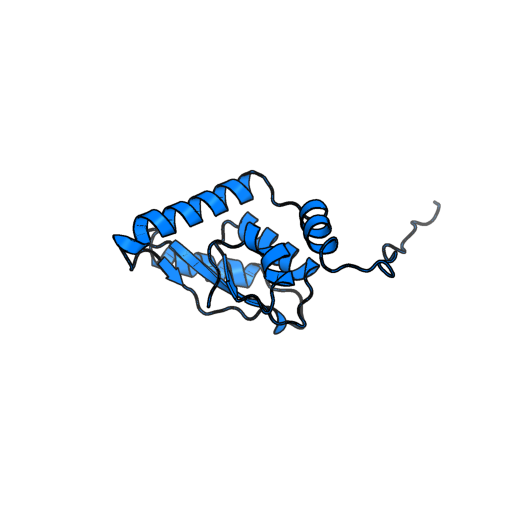5 ASN A N 1
ATOM 1119 C CA . ASN A 1 135 ? 13.250 6.577 -1.694 1.00 93.31 135 ASN A CA 1
ATOM 1120 C C . ASN A 1 135 ? 12.150 6.8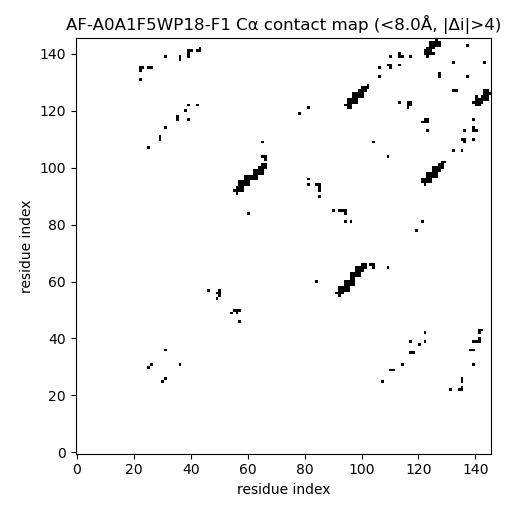38 -2.728 1.00 93.31 135 ASN A C 1
ATOM 1122 O O . ASN A 1 135 ? 11.579 7.928 -2.738 1.00 93.31 135 ASN A O 1
ATOM 1126 N N . ASN A 1 136 ? 11.851 5.864 -3.585 1.00 93.62 136 ASN A N 1
ATOM 1127 C CA . ASN A 1 136 ? 10.920 6.006 -4.702 1.00 93.62 136 ASN A CA 1
ATOM 1128 C C . ASN A 1 136 ? 9.465 5.685 -4.365 1.00 93.62 136 ASN A C 1
ATOM 1130 O O . ASN A 1 136 ? 8.573 6.170 -5.060 1.00 93.62 136 ASN A O 1
ATOM 1134 N N . LEU A 1 137 ? 9.222 4.856 -3.350 1.00 95.50 137 LEU A N 1
ATOM 1135 C CA . LEU A 1 137 ? 7.902 4.285 -3.080 1.00 95.50 137 LEU A CA 1
ATOM 1136 C C . LEU A 1 137 ? 7.329 4.681 -1.712 1.00 95.50 137 LEU A C 1
ATOM 1138 O O . LEU A 1 137 ? 6.129 4.529 -1.497 1.00 95.50 137 LEU A O 1
ATOM 1142 N N . CYS A 1 138 ? 8.139 5.207 -0.784 1.00 94.31 138 CYS A N 1
ATOM 1143 C CA . CYS A 1 138 ? 7.705 5.500 0.591 1.00 94.31 138 CYS A CA 1
ATOM 1144 C C . CYS A 1 138 ? 6.580 6.544 0.712 1.00 94.31 138 CYS A C 1
ATOM 1146 O O . CYS A 1 138 ? 5.879 6.579 1.727 1.00 94.31 138 CYS A O 1
ATOM 1148 N N . ASP A 1 139 ? 6.380 7.390 -0.303 1.00 94.56 139 ASP A N 1
ATOM 1149 C CA . ASP A 1 139 ? 5.260 8.336 -0.363 1.00 94.56 139 ASP A CA 1
ATOM 1150 C C . ASP A 1 139 ? 3.908 7.624 -0.498 1.00 94.56 139 ASP A C 1
ATOM 1152 O O . ASP A 1 139 ? 2.893 8.168 -0.070 1.00 94.56 139 ASP A O 1
ATOM 1156 N N . LEU A 1 140 ? 3.908 6.391 -1.013 1.00 97.25 140 LEU A N 1
ATOM 1157 C CA . LEU A 1 140 ? 2.718 5.571 -1.242 1.00 97.25 140 LEU A CA 1
ATOM 1158 C C . LEU A 1 140 ? 2.457 4.534 -0.139 1.00 97.25 140 LEU A C 1
ATOM 1160 O O . LEU A 1 140 ? 1.508 3.757 -0.222 1.00 97.25 140 LEU A O 1
ATOM 1164 N N . VAL A 1 141 ? 3.299 4.510 0.892 1.00 96.81 141 VAL A N 1
ATOM 1165 C CA . VAL A 1 141 ? 3.269 3.506 1.959 1.00 96.81 141 VAL A CA 1
ATOM 1166 C C . VAL A 1 141 ? 3.042 4.195 3.299 1.00 96.81 141 VAL A C 1
ATOM 1168 O O . VAL A 1 141 ? 3.591 5.265 3.576 1.00 96.81 141 VAL A O 1
ATOM 1171 N N . VAL A 1 142 ? 2.212 3.587 4.144 1.00 96.06 142 VAL A N 1
ATOM 1172 C CA . VAL A 1 142 ? 1.846 4.110 5.464 1.00 96.06 142 VAL A CA 1
ATOM 1173 C C . VAL A 1 142 ? 2.950 3.836 6.487 1.00 96.06 142 VAL A C 1
ATOM 1175 O O . VAL A 1 142 ? 3.278 4.716 7.280 1.00 96.06 142 VAL A O 1
ATOM 1178 N N . HIS A 1 143 ? 3.563 2.654 6.442 1.00 91.62 143 HIS A N 1
ATOM 1179 C CA . HIS A 1 143 ? 4.653 2.269 7.337 1.00 91.62 143 HIS A CA 1
ATOM 1180 C C . HIS A 1 143 ? 5.583 1.245 6.675 1.00 91.62 143 HIS A C 1
ATOM 1182 O O . HIS A 1 143 ? 5.127 0.388 5.915 1.00 91.62 143 HIS A O 1
ATOM 1188 N N . GLU A 1 144 ? 6.878 1.340 6.959 1.00 90.12 144 GLU A N 1
ATOM 1189 C CA . GLU A 1 144 ? 7.868 0.355 6.524 1.00 90.12 144 GLU A CA 1
ATOM 1190 C C . GLU A 1 144 ? 7.929 -0.803 7.529 1.00 90.12 144 GLU A C 1
ATOM 1192 O O . GLU A 1 144 ? 7.820 -0.591 8.732 1.00 90.12 144 GLU A O 1
ATOM 1197 N N . ILE A 1 145 ? 8.047 -2.030 7.033 1.00 86.62 145 ILE A N 1
ATOM 1198 C CA . ILE A 1 145 ? 8.222 -3.238 7.838 1.00 86.62 145 ILE A CA 1
ATOM 1199 C C . ILE A 1 145 ? 9.723 -3.474 7.991 1.00 86.62 145 ILE A C 1
ATOM 1201 O O . ILE A 1 145 ? 10.430 -3.536 6.985 1.00 86.62 145 ILE A O 1
ATOM 1205 N N . GLU A 1 146 ? 10.179 -3.651 9.229 1.00 72.38 146 GLU A N 1
ATOM 1206 C CA . GLU A 1 146 ? 11.569 -4.018 9.542 1.00 72.38 146 GLU A CA 1
ATOM 1207 C C . GLU A 1 146 ? 11.968 -5.407 8.986 1.00 72.38 146 GLU A C 1
ATOM 1209 O O . GLU A 1 146 ? 11.131 -6.338 8.879 1.00 72.38 146 GLU A O 1
#

Radius of gyration: 17.78 Å; Cα contacts (8 Å, |Δi|>4): 158; chains: 1; bounding box: 42×29×70 Å

Foldseek 3Di:
DDDDDDDDPDDDDDDDDDLPPVQVVLCVVVPADPVLLVLLVVLLVVCVVQCVPPVQQEDEDDEDEPPPDPDDDPVVVVLVVQVVVCVVCVVSHQYEHEYEYDPPDDLSVVQVVLSVCSVSVHAYEYEDHDPSSCSRRVSSHNYYDD

Solvent-accessible surface area (backbone atoms only — not comparable to full-atom values): 8895 Å² total; per-residue (Å²): 134,84,85,82,88,80,82,84,93,81,82,83,94,76,90,82,87,61,97,74,57,60,48,57,50,50,43,68,75,59,59,80,52,73,66,46,49,50,50,43,53,48,52,39,48,51,48,66,69,32,53,85,78,38,68,73,37,60,40,73,51,80,73,40,64,61,75,80,55,96,53,86,79,61,58,68,58,54,51,52,56,52,50,56,54,41,61,74,45,74,71,69,37,52,62,30,47,32,39,38,51,52,86,84,51,58,65,70,59,52,45,54,51,41,53,53,39,37,73,71,71,48,50,29,28,33,31,63,65,46,70,66,52,40,69,52,42,49,85,63,37,55,44,76,52,133